Protein 1ISU (pdb70)

Sequence (124 aa):
GTNAAMRKAFNYQDTAKNGKKCSGCAQFVPGASPTAAGGCKVIPGDNQIAPGGYCDAFIVKKGTNAAMRKAFNYQDTAKNGKKCSGCAQFVPGASPTAAGGCKVIPGDNQIAPGGYCDAFIVKK

Solvent-accessible surface area: 7341 Å² total; per-residue (Å²): 60,66,37,71,74,62,50,171,64,64,94,38,66,109,83,44,94,135,63,83,87,14,36,23,13,53,51,28,35,40,8,70,46,117,121,36,50,6,11,22,120,28,2,76,75,5,53,96,2,31,18,33,0,17,14,84,29,47,95,79,132,252,62,67,31,71,78,66,41,168,66,50,99,33,65,95,90,43,90,131,62,64,81,14,51,31,12,42,32,27,24,93,19,103,56,121,126,29,52,7,5,16,65,39,3,58,50,6,87,91,3,25,26,32,0,27,13,85,28,33,105,106,110,254

Structure (mmCIF, N/CA/C/O backbone):
data_1ISU
#
_entry.id   1ISU
#
_cell.length_a   36.700
_cell.length_b   52.600
_cell.length_c   27.600
_cell.angle_alpha   90.00
_cell.angle_beta   90.80
_cell.angle_gamma   90.00
#
_symmetry.space_group_name_H-M   'P 1 21 1'
#
loop_
_entity.id
_entity.type
_entity.pdbx_description
1 polymer 'HIGH POTENTIAL IRON SULFUR PROTEIN'
2 non-polymer 'IRON/SULFUR CLUSTER'
3 water water
#
loop_
_atom_site.group_PDB
_atom_site.id
_atom_site.type_symbol
_atom_site.label_atom_id
_atom_site.label_alt_id
_atom_site.label_comp_id
_atom_site.label_asym_id
_atom_site.label_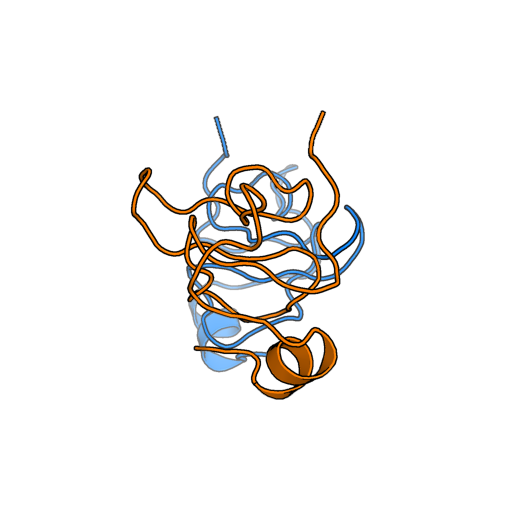entity_id
_atom_site.label_seq_id
_atom_site.pdbx_PDB_ins_code
_atom_site.Cart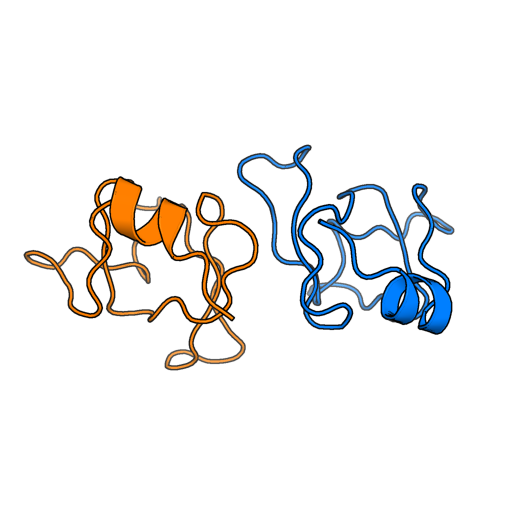n_x
_atom_site.Cartn_y
_atom_site.Cartn_z
_atom_site.occupancy
_atom_site.B_iso_or_equiv
_atom_site.auth_seq_id
_atom_site.auth_comp_id
_atom_site.auth_asym_id
_atom_site.auth_atom_id
_atom_site.pdbx_PDB_model_num
ATOM 1 N N . GLY A 1 1 ? 37.795 25.063 12.237 1.00 24.95 1 GLY A N 1
ATOM 2 C CA . GLY A 1 1 ? 38.545 24.618 11.091 1.00 19.72 1 GLY A CA 1
ATOM 3 C C . GLY A 1 1 ? 38.345 25.551 9.933 1.00 16.49 1 GLY A C 1
ATOM 4 O O . GLY A 1 1 ? 37.539 26.480 9.982 1.00 19.19 1 GLY A O 1
ATOM 5 N N . THR A 1 2 ? 39.101 25.281 8.893 1.00 15.92 2 THR A N 1
ATOM 6 C CA . THR A 1 2 ? 39.056 26.046 7.666 1.00 13.83 2 THR A CA 1
ATOM 7 C C . THR A 1 2 ? 38.523 25.176 6.514 1.00 19.77 2 THR A C 1
ATOM 8 O O . THR A 1 2 ? 38.545 23.943 6.577 1.00 16.96 2 THR A O 1
ATOM 12 N N . ASN A 1 3 ? 38.113 25.827 5.451 1.00 11.83 3 ASN A N 1
ATOM 13 C CA . ASN A 1 3 ? 37.655 25.131 4.281 1.00 11.42 3 ASN A CA 1
ATOM 14 C C . ASN A 1 3 ? 38.656 25.592 3.221 1.00 10.30 3 ASN A C 1
ATOM 15 O O . ASN A 1 3 ? 38.494 26.641 2.596 1.00 10.88 3 ASN A O 1
ATOM 20 N N . ALA A 1 4 ? 39.713 24.829 3.061 1.00 11.13 4 ALA A N 1
ATOM 21 C CA . ALA A 1 4 ? 40.744 25.178 2.121 1.00 11.01 4 ALA A CA 1
ATOM 22 C C . ALA A 1 4 ? 40.303 25.210 0.676 1.00 10.90 4 ALA A C 1
ATOM 23 O O . ALA A 1 4 ? 40.805 26.001 -0.122 1.00 13.06 4 ALA A O 1
ATOM 25 N N . ALA A 1 5 ? 39.370 24.340 0.325 1.00 12.07 5 ALA A N 1
ATOM 26 C CA . ALA A 1 5 ? 38.876 24.294 -1.041 1.00 11.77 5 ALA A CA 1
ATOM 27 C C . ALA A 1 5 ? 38.144 25.592 -1.400 1.00 7.29 5 ALA A C 1
ATOM 28 O O . ALA A 1 5 ? 38.392 26.182 -2.451 1.00 11.39 5 ALA A O 1
ATOM 30 N N . MET A 1 6 ? 37.224 26.040 -0.517 1.00 8.63 6 MET A N 1
ATOM 31 C CA . MET A 1 6 ? 36.473 27.281 -0.764 1.00 8.03 6 MET A CA 1
ATOM 32 C C . MET A 1 6 ? 37.381 28.531 -0.675 1.00 12.65 6 MET A C 1
ATOM 33 O O . MET A 1 6 ? 37.220 29.499 -1.429 1.00 9.33 6 MET A O 1
ATOM 38 N N . ARG A 1 7 ? 38.360 28.508 0.244 1.00 11.40 7 ARG A N 1
ATOM 39 C CA . ARG A 1 7 ? 39.272 29.645 0.350 1.00 9.83 7 ARG A CA 1
ATOM 40 C C . ARG A 1 7 ? 40.013 29.791 -0.977 1.00 7.82 7 ARG A C 1
ATOM 41 O O . ARG A 1 7 ? 40.186 30.886 -1.492 1.00 10.78 7 ARG A O 1
ATOM 49 N N . LYS A 1 8 ? 40.452 28.669 -1.526 1.00 7.88 8 LYS A N 1
ATOM 50 C CA . LYS A 1 8 ? 41.160 28.661 -2.782 1.00 7.02 8 LYS A CA 1
ATOM 51 C C . LYS A 1 8 ? 40.249 29.145 -3.906 1.00 12.98 8 LYS A C 1
ATOM 52 O O . LYS A 1 8 ? 40.681 29.917 -4.754 1.00 15.83 8 LYS A O 1
ATOM 58 N N . ALA A 1 9 ? 38.980 28.692 -3.924 1.00 10.39 9 ALA A N 1
ATOM 59 C CA . ALA A 1 9 ? 38.048 29.108 -4.973 1.00 11.94 9 ALA A CA 1
ATOM 60 C C . ALA A 1 9 ? 37.886 30.640 -5.088 1.00 13.52 9 ALA A C 1
ATOM 61 O O . ALA A 1 9 ? 37.875 31.208 -6.173 1.00 12.05 9 ALA A O 1
ATOM 63 N N . PHE A 1 10 ? 37.823 31.305 -3.943 1.00 8.54 10 PHE A N 1
ATOM 64 C CA . PHE A 1 10 ? 37.628 32.756 -3.887 1.00 8.72 10 PHE A CA 1
ATOM 65 C C . PHE A 1 10 ? 38.890 33.571 -3.569 1.00 7.69 10 PHE A C 1
ATOM 66 O O . PHE A 1 10 ? 38.815 34.764 -3.259 1.00 9.06 10 PHE A O 1
ATOM 74 N N . ASN A 1 11 ? 40.053 32.930 -3.666 1.00 7.34 11 ASN A N 1
ATOM 75 C CA . ASN A 1 11 ? 41.290 33.633 -3.393 1.00 8.54 11 ASN A CA 1
ATOM 76 C C . ASN A 1 11 ? 41.322 34.391 -2.051 1.00 8.00 11 ASN A C 1
ATOM 77 O O . ASN A 1 11 ? 41.728 35.548 -1.978 1.00 9.30 11 ASN A O 1
ATOM 82 N N . TYR A 1 12 ? 40.878 33.726 -1.000 1.00 7.79 12 TYR A N 1
ATOM 83 C CA . TYR A 1 12 ? 40.880 34.316 0.308 1.00 8.64 12 TYR A CA 1
ATOM 84 C C . TYR A 1 12 ? 42.351 34.685 0.707 1.00 9.53 12 TYR A C 1
ATOM 85 O O . TYR A 1 12 ? 43.321 33.970 0.412 1.00 10.42 12 TYR A O 1
ATOM 94 N N . GLN A 1 13 ? 42.493 35.813 1.376 1.00 6.95 13 GLN A N 1
ATOM 95 C CA . GLN A 1 13 ? 43.776 36.290 1.844 1.00 6.99 13 GLN A CA 1
ATOM 96 C C . GLN A 1 13 ? 43.554 36.829 3.248 1.00 10.58 13 GLN A C 1
ATOM 97 O O . GLN A 1 13 ? 42.433 37.224 3.599 1.00 7.34 13 GLN A O 1
ATOM 103 N N . ASP A 1 14 ? 44.611 36.832 4.048 1.00 10.76 14 ASP A N 1
ATOM 104 C CA . ASP A 1 14 ? 44.553 37.284 5.404 1.00 10.06 14 ASP A CA 1
ATOM 105 C C . ASP A 1 14 ? 44.743 38.754 5.592 1.00 9.90 14 ASP A C 1
ATOM 106 O O . ASP A 1 14 ? 44.886 39.207 6.724 1.00 17.36 14 ASP A O 1
ATOM 111 N N . THR A 1 15 ? 44.812 39.513 4.497 1.00 7.63 15 THR A N 1
ATOM 112 C CA . THR A 1 15 ? 44.960 40.969 4.551 1.00 10.64 15 THR A CA 1
ATOM 113 C C . THR A 1 15 ? 43.875 41.615 3.713 1.00 12.82 15 THR A C 1
ATOM 114 O O . THR A 1 15 ? 43.226 40.937 2.921 1.00 9.59 15 THR A O 1
ATOM 118 N N . ALA A 1 16 ? 43.680 42.923 3.876 1.00 10.24 16 ALA A N 1
ATOM 119 C CA . ALA A 1 16 ? 42.666 43.634 3.116 1.00 7.28 16 ALA A CA 1
ATOM 120 C C . ALA A 1 16 ? 43.141 43.979 1.719 1.00 10.86 16 ALA A C 1
ATOM 121 O O . ALA A 1 16 ? 44.335 43.978 1.441 1.00 13.72 16 ALA A O 1
ATOM 123 N N . LYS A 1 17 ? 42.193 44.251 0.839 1.00 6.84 17 LYS A N 1
ATOM 124 C CA . LYS A 1 17 ? 42.496 44.611 -0.535 1.00 7.30 17 LYS A CA 1
ATOM 125 C C . LYS A 1 17 ? 41.917 46.024 -0.796 1.00 7.96 17 LYS A C 1
ATOM 126 O O . LYS A 1 17 ? 40.698 46.185 -0.864 1.00 7.90 17 LYS A O 1
ATOM 132 N N . ASN A 1 18 ? 42.781 47.059 -0.898 1.00 9.22 18 ASN A N 1
ATOM 133 C CA . ASN A 1 18 ? 42.320 48.443 -1.129 1.00 12.12 18 ASN A CA 1
ATOM 134 C C . ASN A 1 18 ? 41.303 48.900 -0.092 1.00 10.01 18 ASN A C 1
ATOM 135 O O . ASN A 1 18 ? 40.351 49.623 -0.400 1.00 8.97 18 ASN A O 1
ATOM 140 N N . GLY A 1 19 ? 41.516 48.467 1.142 1.00 6.78 19 GLY A N 1
ATOM 141 C CA . GLY A 1 19 ? 40.647 48.837 2.241 1.00 7.50 19 GLY A CA 1
ATOM 142 C C . GLY A 1 19 ? 39.430 47.973 2.440 1.00 7.77 19 GLY A C 1
ATOM 143 O O . GLY A 1 19 ? 38.681 48.161 3.395 1.00 11.63 19 GLY A O 1
ATOM 144 N N . LYS A 1 20 ? 39.230 47.034 1.547 1.00 6.85 20 LYS A N 1
ATOM 145 C CA . LYS A 1 20 ? 38.095 46.133 1.634 1.00 6.13 20 LYS A CA 1
ATOM 146 C C . LYS A 1 20 ? 38.458 44.949 2.515 1.00 6.21 20 LYS A C 1
ATOM 147 O O . LYS A 1 20 ? 39.462 44.283 2.274 1.00 7.27 20 LYS A O 1
ATOM 153 N N . LYS A 1 21 ? 37.656 44.674 3.531 1.00 7.02 21 LYS A N 1
ATOM 154 C CA . LYS A 1 21 ? 37.957 43.561 4.408 1.00 7.62 21 LYS A CA 1
ATOM 155 C C . LYS A 1 21 ? 36.702 42.890 4.895 1.00 5.56 21 LYS A C 1
ATOM 156 O O . LYS A 1 21 ? 35.629 43.479 4.855 1.00 7.33 21 LYS A O 1
ATOM 162 N N . CYS A 1 22 ? 36.843 41.653 5.341 1.00 4.41 22 CYS A N 1
ATOM 163 C CA . CYS A 1 22 ? 35.727 40.864 5.830 1.00 4.13 22 CYS A CA 1
ATOM 164 C C . CYS A 1 22 ? 34.801 41.555 6.804 1.00 7.43 22 CYS A C 1
ATOM 165 O O . CYS A 1 22 ? 33.584 41.428 6.686 1.00 7.66 22 CYS A O 1
ATOM 168 N N . SER A 1 23 ? 35.344 42.272 7.791 1.00 6.98 23 SER A N 1
ATOM 169 C CA . SER A 1 23 ? 34.471 42.945 8.762 1.00 8.42 23 SER A CA 1
ATOM 170 C C . SER A 1 23 ? 33.535 43.996 8.100 1.00 7.83 23 SER A C 1
ATOM 171 O O . SER A 1 23 ? 32.518 44.395 8.668 1.00 12.96 23 SER A O 1
ATOM 174 N N . GLY A 1 24 ? 33.866 44.438 6.891 1.00 5.06 24 GLY A N 1
ATOM 175 C CA . GLY A 1 24 ? 33.009 45.408 6.229 1.00 7.32 24 GLY A CA 1
ATOM 176 C C . GLY A 1 24 ? 32.212 44.765 5.079 1.00 12.70 24 GLY A C 1
ATOM 177 O O . GLY A 1 24 ? 31.622 45.459 4.262 1.00 12.45 24 GLY A O 1
ATOM 178 N N . CYS A 1 25 ? 32.199 43.429 5.016 1.00 6.95 25 CYS A N 1
ATOM 179 C CA . CYS A 1 25 ? 31.509 42.662 3.962 1.00 7.26 25 CYS A CA 1
ATOM 180 C C . CYS A 1 25 ? 30.168 42.123 4.392 1.00 8.74 25 CYS A C 1
ATOM 181 O O . CYS A 1 25 ? 30.021 41.648 5.507 1.00 9.29 25 CYS A O 1
ATOM 184 N N . ALA A 1 26 ? 29.187 42.175 3.521 1.00 7.91 26 ALA A N 1
ATOM 185 C CA . ALA A 1 26 ? 27.865 41.678 3.869 1.00 9.54 26 ALA A CA 1
ATOM 186 C C . ALA A 1 26 ? 27.757 40.157 4.096 1.00 8.07 26 ALA A C 1
ATOM 187 O O . ALA A 1 26 ? 26.789 39.688 4.697 1.00 10.23 26 ALA A O 1
ATOM 189 N N . GLN A 1 27 ? 28.731 39.381 3.608 1.00 5.25 27 GLN A N 1
ATOM 190 C CA . GLN A 1 27 ? 28.710 37.916 3.759 1.00 6.07 27 GLN A CA 1
ATOM 191 C C . GLN A 1 27 ? 29.334 37.431 5.068 1.00 6.65 27 GLN A C 1
ATOM 192 O O . GLN A 1 27 ? 29.225 36.255 5.425 1.00 7.62 27 GLN A O 1
ATOM 198 N N . PHE A 1 28 ? 30.002 38.334 5.769 1.00 7.30 28 PHE A N 1
ATOM 199 C CA . PHE A 1 28 ? 30.659 37.994 7.022 1.00 9.74 28 PHE A CA 1
ATOM 200 C C . PHE A 1 28 ? 29.701 37.735 8.169 1.00 11.48 28 PHE A C 1
ATOM 201 O O . PHE A 1 28 ? 28.677 38.399 8.302 1.00 8.45 28 PHE A O 1
ATOM 209 N N . VAL A 1 29 ? 30.061 36.768 9.018 1.00 7.46 29 VAL A N 1
ATOM 210 C CA . VAL A 1 29 ? 29.303 36.407 10.226 1.00 5.65 29 VAL A CA 1
ATOM 211 C C . VAL A 1 29 ? 30.326 36.678 11.350 1.00 8.35 29 VAL A C 1
ATOM 212 O O . VAL A 1 29 ? 31.249 35.894 11.543 1.00 9.31 29 VAL A O 1
ATOM 216 N N . PRO A 1 30 ? 30.212 37.790 12.063 1.00 11.28 30 PRO A N 1
ATOM 217 C CA . PRO A 1 30 ? 31.194 38.109 13.082 1.00 8.73 30 PRO A CA 1
ATOM 218 C C . PRO A 1 30 ? 31.350 37.115 14.187 1.00 10.78 30 PRO A C 1
ATOM 219 O O . PRO A 1 30 ? 30.404 36.416 14.566 1.00 9.11 30 PRO A O 1
ATOM 223 N N . GLY A 1 31 ? 32.581 37.103 14.716 1.00 10.90 31 GLY A N 1
ATOM 224 C CA . GLY A 1 31 ? 32.960 36.279 15.842 1.00 11.46 31 GLY A CA 1
ATOM 225 C C . GLY A 1 31 ? 32.521 37.078 17.141 1.00 11.93 31 GLY A C 1
ATOM 226 O O . GLY A 1 31 ? 31.850 38.110 17.053 1.00 10.87 31 GLY A O 1
ATOM 227 N N . ALA A 1 32 ? 32.908 36.601 18.328 1.00 10.79 32 ALA A N 1
ATOM 228 C CA . ALA A 1 32 ? 32.575 37.213 19.627 1.00 10.13 32 ALA A CA 1
ATOM 229 C C . ALA A 1 32 ? 32.954 38.693 19.793 1.00 10.01 32 ALA A C 1
ATOM 230 O O . ALA A 1 32 ? 32.215 39.465 20.401 1.00 11.80 32 ALA A O 1
ATOM 232 N N . SER A 1 33 ? 34.110 39.085 19.260 1.00 8.71 33 SER A N 1
ATOM 233 C CA . SER A 1 33 ? 34.583 40.470 19.320 1.00 8.17 33 SER A CA 1
ATOM 234 C C . SER A 1 33 ? 34.915 40.884 17.882 1.00 9.79 33 SER A C 1
ATOM 235 O O . SER A 1 33 ? 35.030 40.038 16.998 1.00 11.15 33 SER A O 1
ATOM 238 N N . PRO A 1 34 ? 35.055 42.160 17.649 1.00 12.26 34 PRO A N 1
ATOM 239 C CA . PRO A 1 34 ? 35.367 42.640 16.340 1.00 10.23 34 PRO A CA 1
ATOM 240 C C . PRO A 1 34 ? 36.671 42.202 15.812 1.00 14.10 34 PRO A C 1
ATOM 241 O O . PRO A 1 34 ? 36.913 42.295 14.617 1.00 15.92 34 PRO A O 1
ATOM 245 N N . THR A 1 35 ? 37.518 41.721 16.684 1.00 10.74 35 THR A N 1
ATOM 246 C CA . THR A 1 35 ? 38.810 41.276 16.238 1.00 14.32 35 THR A CA 1
ATOM 247 C C . THR A 1 35 ? 38.949 39.752 16.182 1.00 14.34 35 THR A C 1
ATOM 248 O O . THR A 1 35 ? 39.978 39.246 15.734 1.00 17.42 35 THR A O 1
ATOM 252 N N . ALA A 1 36 ? 37.930 39.012 16.633 1.00 8.30 36 ALA A N 1
ATOM 253 C CA . ALA A 1 36 ? 37.973 37.548 16.627 1.00 7.02 36 ALA A CA 1
ATOM 254 C C . ALA A 1 36 ? 37.615 36.971 15.271 1.00 11.84 36 ALA A C 1
ATOM 255 O O . ALA A 1 36 ? 36.924 37.605 14.479 1.00 10.77 36 ALA A O 1
ATOM 257 N N . ALA A 1 37 ? 38.064 35.750 15.010 1.00 11.65 37 ALA A N 1
ATOM 258 C CA . ALA A 1 37 ? 37.742 35.099 13.756 1.00 11.47 37 ALA A CA 1
ATOM 259 C C . ALA A 1 37 ? 36.213 34.838 13.692 1.00 12.18 37 ALA A C 1
ATOM 260 O O . ALA A 1 37 ? 35.571 34.552 14.708 1.00 10.71 37 ALA A O 1
ATOM 262 N N . GLY A 1 38 ? 35.639 34.917 12.486 1.00 10.97 38 GLY A N 1
ATOM 263 C CA . GLY A 1 38 ? 34.214 34.673 12.280 1.00 10.85 38 GLY A CA 1
ATOM 264 C C . GLY A 1 38 ? 33.985 33.623 11.175 1.00 8.19 38 GLY A C 1
ATOM 265 O O . GLY A 1 38 ? 34.844 32.787 10.888 1.00 9.14 38 GLY A O 1
ATOM 266 N N . GLY A 1 39 ? 32.804 33.700 10.571 1.00 8.10 39 GLY A N 1
ATOM 267 C CA . GLY A 1 39 ? 32.383 32.827 9.499 1.00 8.01 39 GLY A CA 1
ATOM 268 C C . GLY A 1 39 ? 32.035 33.659 8.267 1.00 9.48 39 GLY A C 1
ATOM 269 O O . GLY A 1 39 ? 32.143 34.893 8.279 1.00 8.06 39 GLY A O 1
ATOM 270 N N . CYS A 1 40 ? 31.646 32.964 7.206 1.00 6.90 40 CYS A N 1
ATOM 271 C CA . CYS A 1 40 ? 31.293 33.591 5.950 1.00 7.18 40 CYS A CA 1
ATOM 272 C C . CYS A 1 40 ? 30.270 32.741 5.171 1.00 7.16 40 CYS A C 1
ATOM 273 O O . CYS A 1 40 ? 30.411 31.511 5.082 1.00 8.54 40 CYS A O 1
ATOM 276 N N . LYS A 1 41 ? 29.236 33.391 4.606 1.00 9.07 41 LYS A N 1
ATOM 277 C CA . LYS A 1 41 ? 28.215 32.668 3.855 1.00 8.56 41 LYS A CA 1
ATOM 278 C C . LYS A 1 41 ? 28.732 32.005 2.603 1.00 6.60 41 LYS A C 1
ATOM 279 O O . LYS A 1 41 ? 28.190 31.000 2.162 1.00 14.14 41 LYS A O 1
ATOM 285 N N . VAL A 1 42 ? 29.775 32.561 2.027 1.00 6.27 42 VAL A N 1
ATOM 286 C CA . VAL A 1 42 ? 30.354 32.034 0.801 1.00 6.12 42 VAL A CA 1
ATOM 287 C C . VAL A 1 42 ? 31.429 30.952 0.990 1.00 7.75 42 VAL A C 1
ATOM 288 O O . VAL A 1 42 ? 31.845 30.308 0.030 1.00 9.58 42 VAL A O 1
ATOM 292 N N . ILE A 1 43 ? 31.880 30.761 2.231 1.00 9.56 43 ILE A N 1
ATOM 293 C CA . ILE A 1 43 ? 32.916 29.763 2.569 1.00 9.75 43 ILE A CA 1
ATOM 294 C C . ILE A 1 43 ? 32.382 28.923 3.702 1.00 10.14 43 ILE A C 1
ATOM 295 O O . ILE A 1 43 ? 32.783 29.073 4.854 1.00 11.03 43 ILE A O 1
ATOM 300 N N . PRO A 1 44 ? 31.448 28.049 3.371 1.00 11.49 44 PRO A N 1
ATOM 301 C CA . PRO A 1 44 ? 30.812 27.210 4.375 1.00 11.33 44 PRO A CA 1
ATOM 302 C C . PRO A 1 44 ? 31.785 26.267 5.115 1.00 10.68 44 PRO A C 1
ATOM 303 O O . PRO A 1 44 ? 32.761 25.802 4.534 1.00 13.26 44 PRO A O 1
ATOM 307 N N . GLY A 1 45 ? 31.526 25.980 6.400 1.00 14.22 45 GLY A N 1
ATOM 308 C CA . GLY A 1 45 ? 32.408 25.080 7.156 1.00 19.75 45 GLY A CA 1
ATOM 309 C C . GLY A 1 45 ? 33.794 25.655 7.530 1.00 24.23 45 GLY A C 1
ATOM 310 O O . GLY A 1 45 ? 34.756 24.913 7.702 1.00 22.95 45 GLY A O 1
ATOM 311 N N . ASP A 1 46 ? 33.885 26.964 7.606 1.00 17.85 46 ASP A N 1
ATOM 312 C CA . ASP A 1 46 ? 35.112 27.598 7.963 1.00 8.56 46 ASP A CA 1
ATOM 313 C C . ASP A 1 46 ? 34.775 28.553 9.069 1.00 10.01 46 ASP A C 1
ATOM 314 O O . ASP A 1 46 ? 33.924 29.410 8.879 1.00 15.50 46 ASP A O 1
ATOM 319 N N . ASN A 1 47 ? 35.409 28.414 10.235 1.00 11.40 47 ASN A N 1
ATOM 320 C CA . ASN A 1 47 ? 35.137 29.333 11.344 1.00 11.49 47 ASN A CA 1
ATOM 321 C C . ASN A 1 47 ? 36.423 30.112 11.693 1.00 11.98 47 ASN A C 1
ATOM 322 O O . ASN A 1 47 ? 36.598 30.551 12.823 1.00 15.03 47 ASN A O 1
ATOM 327 N N . GLN A 1 48 ? 37.339 30.278 10.723 1.00 9.22 48 GLN A N 1
ATOM 328 C CA . GLN A 1 48 ? 38.600 30.995 10.966 1.00 9.74 48 GLN A CA 1
ATOM 329 C C . GLN A 1 48 ? 38.766 32.157 10.033 1.00 8.41 48 GLN A C 1
ATOM 330 O O . GLN A 1 48 ? 39.881 32.535 9.684 1.00 10.12 48 GLN A O 1
ATOM 336 N N . ILE A 1 49 ? 37.645 32.716 9.609 1.00 8.26 49 ILE A N 1
ATOM 337 C CA . ILE A 1 49 ? 37.675 33.843 8.705 1.00 8.32 49 ILE A CA 1
ATOM 338 C C . ILE A 1 49 ? 38.142 35.078 9.485 1.00 6.92 49 ILE A C 1
ATOM 339 O O . ILE A 1 49 ? 37.505 35.470 10.461 1.00 10.08 49 ILE A O 1
ATOM 344 N N . ALA A 1 50 ? 39.251 35.691 9.069 1.00 7.71 50 ALA A N 1
ATOM 345 C CA . ALA A 1 50 ? 39.771 36.881 9.751 1.00 8.36 50 ALA A CA 1
ATOM 346 C C . ALA A 1 50 ? 38.985 38.161 9.413 1.00 9.80 50 ALA A C 1
ATOM 347 O O . ALA A 1 50 ? 38.702 38.430 8.254 1.00 8.85 50 ALA A O 1
ATOM 349 N N . PRO A 1 51 ? 38.633 38.958 10.414 1.00 9.98 51 PRO A N 1
ATOM 350 C CA . PRO A 1 51 ? 37.901 40.196 10.162 1.00 8.09 51 PRO A CA 1
ATOM 351 C C . PRO A 1 51 ? 38.678 41.164 9.231 1.00 8.56 51 PRO A C 1
ATOM 352 O O . PRO A 1 51 ? 38.089 41.986 8.528 1.00 9.37 51 PRO A O 1
ATOM 356 N N . GLY A 1 52 ? 40.019 41.037 9.226 1.00 7.68 52 GLY A N 1
ATOM 357 C CA . GLY A 1 52 ? 40.901 41.868 8.398 1.00 5.75 52 GLY A CA 1
ATOM 358 C C . GLY A 1 52 ? 41.289 41.214 7.054 1.00 5.54 52 GLY A C 1
ATOM 359 O O . GLY A 1 52 ? 42.122 41.742 6.313 1.00 8.79 52 GLY A O 1
ATOM 360 N N . GLY A 1 53 ? 40.673 40.060 6.747 1.00 7.83 53 GLY A N 1
ATOM 361 C CA . GLY A 1 53 ? 40.931 39.328 5.507 1.00 5.99 53 GLY A CA 1
ATOM 362 C C . GLY A 1 53 ? 40.084 39.869 4.357 1.00 6.79 53 GLY A C 1
ATOM 363 O O . GLY A 1 53 ? 39.421 40.897 4.482 1.00 7.02 53 GLY A O 1
ATOM 364 N N . TYR A 1 54 ? 40.119 39.159 3.242 1.00 6.23 54 TYR A N 1
ATOM 365 C CA . TYR A 1 54 ? 39.391 39.534 2.052 1.00 7.25 54 TYR A CA 1
ATOM 366 C C . TYR A 1 54 ? 39.310 38.338 1.089 1.00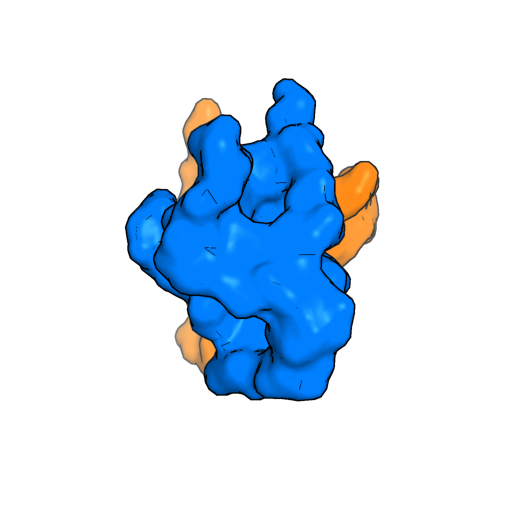 8.90 54 TYR A C 1
ATOM 367 O O . TYR A 1 54 ? 40.152 37.440 1.113 1.00 6.11 54 TYR A O 1
ATOM 376 N N . CYS A 1 55 ? 38.306 38.351 0.235 1.00 6.84 55 CYS A N 1
ATOM 377 C CA . CYS A 1 55 ? 38.114 37.346 -0.784 1.00 5.52 55 CYS A CA 1
ATOM 378 C C . CYS A 1 55 ? 37.450 38.014 -1.987 1.00 7.95 55 CYS A C 1
ATOM 379 O O . CYS A 1 55 ? 36.895 39.109 -1.860 1.00 6.42 55 CYS A O 1
ATOM 382 N N . ASP A 1 56 ? 37.516 37.382 -3.149 1.00 8.87 56 ASP A N 1
ATOM 383 C CA . ASP A 1 56 ? 36.919 37.959 -4.339 1.00 8.73 56 ASP A CA 1
ATOM 384 C C . ASP A 1 56 ? 35.408 38.199 -4.224 1.00 9.20 56 ASP A C 1
ATOM 385 O O . ASP A 1 56 ? 34.858 39.013 -4.959 1.00 9.44 56 ASP A O 1
ATOM 390 N N . ALA A 1 57 ? 34.727 37.488 -3.326 1.00 5.71 57 ALA A N 1
ATOM 391 C CA . ALA A 1 57 ? 33.282 37.644 -3.170 1.00 4.81 57 ALA A CA 1
ATOM 392 C C . ALA A 1 57 ? 32.864 38.838 -2.308 1.00 8.27 57 ALA A C 1
ATOM 393 O O . ALA A 1 57 ? 31.683 39.019 -2.004 1.00 8.28 57 ALA A O 1
ATOM 395 N N . PHE A 1 58 ? 33.830 39.648 -1.916 1.00 4.22 58 PHE A N 1
ATOM 396 C CA . PHE A 1 58 ? 33.542 40.803 -1.098 1.00 4.47 58 PHE A CA 1
ATOM 397 C C . PHE A 1 58 ? 32.393 41.688 -1.635 1.00 8.66 58 PHE A C 1
ATOM 398 O O . PHE A 1 58 ? 32.319 41.978 -2.830 1.00 7.74 58 PHE A O 1
ATOM 406 N N . ILE A 1 59 ? 31.512 42.122 -0.735 1.00 7.74 59 ILE A N 1
ATOM 407 C CA . ILE A 1 59 ? 30.380 42.991 -1.075 1.00 10.08 59 ILE A CA 1
ATOM 408 C C . ILE A 1 59 ? 30.168 43.880 0.109 1.00 6.79 59 ILE A C 1
ATOM 409 O O . ILE A 1 59 ? 29.951 43.402 1.228 1.00 9.78 59 ILE A O 1
ATOM 414 N N . VAL A 1 60 ? 30.184 45.166 -0.112 1.00 8.49 60 VAL A N 1
ATOM 415 C CA . VAL A 1 60 ? 30.055 46.054 0.995 1.00 10.81 60 VAL A CA 1
ATOM 416 C C . VAL A 1 60 ? 28.772 45.929 1.777 1.00 14.31 60 VAL A C 1
ATOM 417 O O . VAL A 1 60 ? 27.714 45.719 1.174 1.00 13.69 60 VAL A O 1
ATOM 421 N N . LYS A 1 61 ? 28.825 45.900 3.134 1.00 12.73 61 LYS A N 1
ATOM 422 C CA . LYS A 1 61 ? 27.562 45.835 3.931 1.00 16.16 61 LYS A CA 1
ATOM 423 C C . LYS A 1 61 ? 26.933 47.322 3.971 1.00 20.87 61 LYS A C 1
ATOM 424 O O . LYS A 1 61 ? 27.658 48.283 4.208 1.00 27.63 61 LYS A O 1
ATOM 430 N N . LYS A 1 62 ? 25.616 47.541 3.673 1.00 46.13 62 LYS A N 1
ATOM 431 C CA . LYS A 1 62 ? 25.014 48.917 3.672 1.00 36.74 62 LYS A CA 1
ATOM 432 C C . LYS A 1 62 ? 24.127 49.185 4.902 1.00 88.33 62 LYS A C 1
ATOM 433 O O . LYS A 1 62 ? 24.247 50.279 5.510 1.00 46.26 62 LYS A O 1
ATOM 440 N N . GLY B 1 1 ? 24.835 24.164 8.877 1.00 24.92 1 GLY B N 1
ATOM 441 C CA . GLY B 1 1 ? 25.546 23.400 9.879 1.00 25.06 1 GLY B CA 1
ATOM 442 C C . GLY B 1 1 ? 25.330 23.952 11.280 1.00 22.23 1 GLY B C 1
ATOM 443 O O . GLY B 1 1 ? 25.024 25.127 11.464 1.00 15.84 1 GLY B O 1
ATOM 444 N N . THR B 1 2 ? 25.479 23.101 12.268 1.00 15.58 2 THR B N 1
ATOM 445 C CA . THR B 1 2 ? 25.303 23.536 13.633 1.00 12.65 2 THR B CA 1
ATOM 446 C C . THR B 1 2 ? 26.602 23.323 14.384 1.00 22.78 2 THR B C 1
ATOM 447 O O . THR B 1 2 ? 27.490 22.614 13.913 1.00 21.18 2 THR B O 1
ATOM 451 N N . ASN B 1 3 ? 26.724 23.938 15.552 1.00 12.37 3 ASN B N 1
ATOM 452 C CA . ASN B 1 3 ? 27.904 23.782 16.400 1.00 11.49 3 ASN B CA 1
ATOM 453 C C . ASN B 1 3 ? 27.301 23.053 17.585 1.00 10.71 3 ASN B C 1
ATOM 454 O O . ASN B 1 3 ? 26.905 23.688 18.542 1.00 13.40 3 ASN B O 1
ATOM 459 N N . ALA B 1 4 ? 27.172 21.727 17.510 1.00 10.77 4 ALA B N 1
ATOM 460 C CA . ALA B 1 4 ? 26.553 20.965 18.598 1.00 14.77 4 ALA B CA 1
ATOM 461 C C . ALA B 1 4 ? 27.125 21.189 19.993 1.00 7.52 4 ALA B C 1
ATOM 462 O O . ALA B 1 4 ? 26.406 21.289 20.985 1.00 10.77 4 ALA B O 1
ATOM 464 N N . ALA B 1 5 ? 28.437 21.139 20.063 1.00 11.40 5 ALA B N 1
ATOM 465 C CA . ALA B 1 5 ? 29.100 21.312 21.330 1.00 12.02 5 ALA B CA 1
ATOM 466 C C . ALA B 1 5 ? 28.724 22.586 22.049 1.00 8.49 5 ALA B C 1
ATOM 467 O O . ALA B 1 5 ? 28.365 22.585 23.231 1.00 11.88 5 ALA B O 1
ATOM 469 N N . MET B 1 6 ? 28.817 23.692 21.318 1.00 8.99 6 MET B N 1
ATOM 470 C CA . MET B 1 6 ? 28.492 24.987 21.879 1.00 9.77 6 MET B CA 1
ATOM 471 C C . MET B 1 6 ? 27.024 25.112 22.214 1.00 9.70 6 MET B C 1
ATOM 472 O O . MET B 1 6 ? 26.651 25.641 23.255 1.00 10.87 6 MET B O 1
ATOM 477 N N . ARG B 1 7 ? 26.176 24.611 21.338 1.00 8.19 7 ARG B N 1
ATOM 478 C CA . ARG B 1 7 ? 24.757 24.678 21.612 1.00 11.08 7 ARG B CA 1
ATOM 479 C C . ARG B 1 7 ? 24.487 23.905 22.886 1.00 10.23 7 ARG B C 1
ATOM 480 O O . ARG B 1 7 ? 23.703 24.328 23.728 1.00 13.12 7 ARG B O 1
ATOM 488 N N . LYS B 1 8 ? 25.135 22.758 23.039 1.00 8.96 8 LYS B N 1
ATOM 489 C CA . LYS B 1 8 ? 24.905 21.993 24.249 1.00 8.97 8 LYS B CA 1
ATOM 490 C C . LYS B 1 8 ? 25.480 22.692 25.506 1.00 8.30 8 LYS B C 1
ATOM 491 O O . LYS B 1 8 ? 24.892 22.674 26.595 1.00 10.93 8 LYS B O 1
ATOM 497 N N . ALA B 1 9 ? 26.642 23.313 25.337 1.00 9.69 9 ALA B N 1
ATOM 498 C CA . ALA B 1 9 ? 27.276 24.004 26.428 1.00 11.59 9 ALA B CA 1
ATOM 499 C C . ALA B 1 9 ? 26.380 25.090 26.970 1.00 10.67 9 ALA B C 1
ATOM 500 O O . ALA B 1 9 ? 26.335 25.307 28.174 1.00 12.93 9 ALA B O 1
ATOM 502 N N . PHE B 1 10 ? 25.659 25.788 26.071 1.00 9.24 10 PHE B N 1
ATOM 503 C CA . PHE B 1 10 ? 24.753 26.887 26.461 1.00 8.12 10 PHE B CA 1
ATOM 504 C C . PHE B 1 10 ? 23.280 26.483 26.585 1.00 10.27 10 PHE B C 1
ATOM 505 O O . PHE B 1 10 ? 22.398 27.341 26.672 1.00 11.74 10 PHE B O 1
ATOM 513 N N . ASN B 1 11 ? 23.031 25.171 26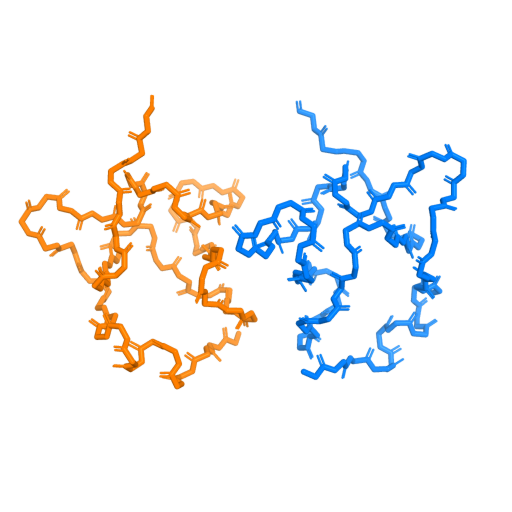.536 1.00 11.05 11 ASN B N 1
ATOM 514 C CA . ASN B 1 11 ? 21.687 24.641 26.616 1.00 15.03 11 ASN B CA 1
ATOM 515 C C . ASN B 1 11 ? 20.738 25.339 25.635 1.00 16.81 11 ASN B C 1
ATOM 516 O O . ASN B 1 11 ? 19.612 25.675 25.985 1.00 17.73 11 ASN B O 1
ATOM 521 N N . TYR B 1 12 ? 21.196 25.559 24.397 1.00 11.94 12 TYR B N 1
ATOM 522 C CA . TYR B 1 12 ? 20.368 26.206 23.380 1.00 11.45 12 TYR B CA 1
ATOM 523 C C . TYR B 1 12 ? 19.008 25.449 23.154 1.00 12.94 12 TYR B C 1
ATOM 524 O O . TYR B 1 12 ? 18.948 24.212 23.283 1.00 14.55 12 TYR B O 1
ATOM 533 N N . GLN B 1 13 ? 17.927 26.200 22.929 1.00 12.50 13 GLN B N 1
ATOM 534 C CA . GLN B 1 13 ? 16.602 25.640 22.645 1.00 17.57 13 GLN B CA 1
ATOM 535 C C . GLN B 1 13 ? 16.013 26.481 21.503 1.00 16.10 13 GLN B C 1
ATOM 536 O O . GLN B 1 13 ? 16.340 27.660 21.360 1.00 14.35 13 GLN B O 1
ATOM 542 N N . ASP B 1 14 ? 15.170 25.870 20.693 1.00 21.82 14 ASP B N 1
ATOM 543 C CA . ASP B 1 14 ? 14.540 26.512 19.556 1.00 21.77 14 ASP B CA 1
ATOM 544 C C . ASP B 1 14 ? 13.368 27.392 19.919 1.00 24.45 14 ASP B C 1
ATOM 545 O O . ASP B 1 14 ? 12.799 28.077 19.078 1.00 27.85 14 ASP B O 1
ATOM 550 N N . THR B 1 15 ? 12.995 27.367 21.157 1.00 17.44 15 THR B N 1
ATOM 551 C CA . THR B 1 15 ? 11.888 28.160 21.588 1.00 21.24 15 THR B CA 1
ATOM 552 C C . THR B 1 15 ? 12.388 29.234 22.575 1.00 52.56 15 THR B C 1
ATOM 553 O O . THR B 1 15 ? 13.431 29.070 23.207 1.00 22.54 15 THR B O 1
ATOM 557 N N . ALA B 1 16 ? 11.631 30.323 22.713 1.00 26.39 16 ALA B N 1
ATOM 558 C CA . ALA B 1 16 ? 11.970 31.409 23.636 1.00 18.61 16 ALA B CA 1
ATOM 559 C C . ALA B 1 16 ? 11.817 30.945 25.121 1.00 18.55 16 ALA B C 1
ATOM 560 O O . ALA B 1 16 ? 11.089 29.996 25.422 1.00 20.68 16 ALA B O 1
ATOM 562 N N . LYS B 1 17 ? 12.516 31.626 26.043 1.00 17.28 17 LYS B N 1
ATOM 563 C CA . LYS B 1 17 ? 12.464 31.347 27.487 1.00 21.11 17 LYS B CA 1
ATOM 564 C C . LYS B 1 17 ? 11.873 32.615 28.122 1.00 15.31 17 LYS B C 1
ATOM 565 O O . LYS B 1 17 ? 12.521 33.667 28.231 1.00 16.35 17 LYS B O 1
ATOM 571 N N . ASN B 1 18 ? 10.609 32.513 28.497 1.00 27.49 18 ASN B N 1
ATOM 572 C CA . ASN B 1 18 ? 9.871 33.626 29.088 1.00 30.43 18 ASN B CA 1
ATOM 573 C C . ASN B 1 18 ? 10.065 35.001 28.398 1.00 13.38 18 ASN B C 1
ATOM 574 O O . ASN B 1 18 ? 10.395 35.989 29.059 1.00 22.90 18 ASN B O 1
ATOM 579 N N . GLY B 1 19 ? 9.849 35.062 27.073 1.00 14.93 19 GLY B N 1
ATOM 580 C CA . GLY B 1 19 ? 9.994 36.298 26.323 1.00 10.70 19 GLY B CA 1
ATOM 581 C C . GLY B 1 19 ? 11.404 36.513 25.778 1.00 23.99 19 GLY B C 1
ATOM 582 O O . GLY B 1 19 ? 11.602 37.370 24.920 1.00 22.56 19 GLY B O 1
ATOM 583 N N . LYS B 1 20 ? 12.395 35.731 26.283 1.00 17.90 20 LYS B N 1
ATOM 584 C CA . LYS B 1 20 ? 13.792 35.834 25.858 1.00 22.00 20 LYS B CA 1
ATOM 585 C C . LYS B 1 20 ? 14.088 35.007 24.630 1.00 6.19 20 LYS B C 1
ATOM 586 O O . LYS B 1 20 ? 13.885 33.791 24.607 1.00 12.52 20 LYS B O 1
ATOM 592 N N . LYS B 1 21 ? 14.554 35.681 23.611 1.00 12.24 21 LYS B N 1
ATOM 593 C CA . LYS B 1 21 ? 14.873 34.996 22.401 1.00 16.21 21 LYS B CA 1
ATOM 594 C C . LYS B 1 21 ? 15.983 35.678 21.630 1.00 10.98 21 LYS B C 1
ATOM 595 O O . LYS B 1 21 ? 16.246 36.860 21.815 1.00 14.18 21 LYS B O 1
ATOM 601 N N . CYS B 1 22 ? 16.640 34.905 20.766 1.00 11.36 22 CYS B N 1
ATOM 602 C CA . CYS B 1 22 ? 17.764 35.353 19.941 1.00 10.52 22 CYS B CA 1
ATOM 603 C C . CYS B 1 22 ? 17.590 36.674 19.240 1.00 11.63 22 CYS B C 1
ATOM 604 O O . CYS B 1 22 ? 18.516 37.495 19.194 1.00 13.03 22 CYS B O 1
ATOM 607 N N . SER B 1 23 ? 16.398 36.868 18.673 1.00 13.77 23 SER B N 1
ATOM 608 C CA . SER B 1 23 ? 16.137 38.096 17.972 1.00 13.63 23 SER B CA 1
ATOM 609 C C . SER B 1 23 ? 16.240 39.293 18.873 1.00 17.18 23 SER B C 1
ATOM 610 O O . SER B 1 23 ? 16.385 40.395 18.367 1.00 19.94 23 SER B O 1
ATOM 613 N N . GLY B 1 24 ? 16.184 39.127 20.210 1.00 14.85 24 GLY B N 1
ATOM 614 C CA . GLY B 1 24 ? 16.278 40.312 21.083 1.00 16.24 24 GLY B CA 1
ATOM 615 C C . GLY B 1 24 ? 17.579 40.304 21.886 1.00 20.50 24 GLY B C 1
ATOM 616 O O . GLY B 1 24 ? 17.776 41.078 22.826 1.00 20.98 24 GLY B O 1
ATOM 617 N N . CYS B 1 25 ? 18.463 39.391 21.479 1.00 14.33 25 CYS B N 1
ATOM 618 C CA . CYS B 1 25 ? 19.771 39.154 22.083 1.00 11.59 25 CYS B CA 1
ATOM 619 C C . CYS B 1 25 ? 20.896 39.893 21.393 1.00 12.01 25 CYS B C 1
ATOM 620 O O . CYS B 1 25 ? 20.919 39.992 20.170 1.00 11.89 25 CYS B O 1
ATOM 623 N N . ALA B 1 26 ? 21.842 40.411 22.187 1.00 12.98 26 ALA B N 1
ATOM 624 C CA . ALA B 1 26 ? 22.995 41.161 21.666 1.00 7.90 26 ALA B CA 1
ATOM 625 C C . ALA B 1 26 ? 23.964 40.339 20.793 1.00 6.02 26 ALA B C 1
ATOM 626 O O . ALA B 1 26 ? 24.720 40.889 19.989 1.00 11.64 26 ALA B O 1
ATOM 628 N N . GLN B 1 27 ? 23.946 39.015 20.955 1.00 9.23 27 GLN B N 1
ATOM 629 C CA . GLN B 1 27 ? 24.843 38.155 20.181 1.00 12.62 27 GLN B CA 1
ATOM 630 C C . GLN B 1 27 ? 24.302 37.684 18.828 1.00 13.79 27 GLN B C 1
ATOM 631 O O . GLN B 1 27 ? 25.049 37.143 18.018 1.00 9.75 27 GLN B O 1
ATOM 637 N N . PHE B 1 28 ? 23.023 37.871 18.581 1.00 11.12 28 PHE B N 1
ATOM 638 C CA . PHE B 1 28 ? 22.436 37.431 17.335 1.00 13.65 28 PHE B CA 1
ATOM 639 C C . PHE B 1 28 ? 22.952 38.155 16.087 1.00 8.23 28 PHE B C 1
ATOM 640 O O . PHE B 1 28 ? 23.118 39.361 16.090 1.00 14.06 28 PHE B O 1
ATOM 648 N N . VAL B 1 29 ? 23.121 37.387 15.016 1.00 10.82 29 VAL B N 1
ATOM 649 C CA . VAL B 1 29 ? 23.547 37.878 13.708 1.00 10.48 29 VAL B CA 1
ATOM 650 C C . VAL B 1 29 ? 22.400 37.458 12.841 1.00 15.12 29 VAL B C 1
ATOM 651 O O . VAL B 1 29 ? 22.338 36.324 12.381 1.00 12.73 29 VAL B O 1
ATOM 655 N N . PRO B 1 30 ? 21.468 38.350 12.648 1.00 18.76 30 PRO B N 1
ATOM 656 C CA . PRO B 1 30 ? 20.253 38.030 11.867 1.00 17.35 30 PRO B CA 1
ATOM 657 C C . PRO B 1 30 ? 20.481 37.539 10.441 1.00 13.66 30 PRO B C 1
ATOM 658 O O . PRO B 1 30 ? 21.479 37.891 9.828 1.00 15.01 30 PRO B O 1
ATOM 662 N N . GLY B 1 31 ? 19.533 36.740 9.892 1.00 19.85 31 GLY B N 1
ATOM 663 C CA . GLY B 1 31 ? 19.627 36.241 8.506 1.00 19.49 31 GLY B CA 1
ATOM 664 C C . GLY B 1 31 ? 19.063 37.310 7.510 1.00 17.93 31 GLY B C 1
ATOM 665 O O . GLY B 1 31 ? 18.830 38.456 7.880 1.00 19.96 31 GLY B O 1
ATOM 666 N N . ALA B 1 32 ? 18.847 36.916 6.266 1.00 22.70 32 ALA B N 1
ATOM 667 C CA . ALA B 1 32 ? 18.334 37.781 5.216 1.00 30.41 32 ALA B CA 1
ATOM 668 C C . ALA B 1 32 ? 16.932 38.353 5.432 1.00 18.43 32 ALA B C 1
ATOM 669 O O . ALA B 1 32 ? 16.558 39.325 4.782 1.00 28.29 32 ALA B O 1
ATOM 671 N N . SER B 1 33 ? 16.158 37.758 6.327 1.00 17.32 33 SER B N 1
ATOM 672 C CA . SER B 1 33 ? 14.805 38.210 6.601 1.00 16.91 33 SER B CA 1
ATOM 673 C C . SER B 1 33 ? 14.437 37.804 7.976 1.00 18.90 33 SER B C 1
ATOM 674 O O . SER B 1 33 ? 15.113 36.992 8.595 1.00 20.08 33 SER B O 1
ATOM 677 N N . PRO B 1 34 ? 13.374 38.360 8.456 1.00 15.89 34 PRO B N 1
ATOM 678 C CA . PRO B 1 34 ? 12.968 38.111 9.793 1.00 20.13 34 PRO B CA 1
ATOM 679 C C . PRO B 1 34 ? 12.802 36.772 10.286 1.00 27.64 34 PRO B C 1
ATOM 680 O O . PRO B 1 34 ? 13.063 36.522 11.464 1.00 18.26 34 PRO B O 1
ATOM 684 N N . THR B 1 35 ? 12.320 35.915 9.457 1.00 14.49 35 THR B N 1
ATOM 685 C CA . THR B 1 35 ? 12.107 34.600 9.926 1.00 15.85 35 THR B CA 1
ATOM 686 C C . THR B 1 35 ? 13.252 33.677 9.559 1.00 14.09 35 THR B C 1
ATOM 687 O O . THR B 1 35 ? 13.258 32.489 9.895 1.00 24.89 35 THR B O 1
ATOM 691 N N . ALA B 1 36 ? 14.212 34.221 8.861 1.00 13.95 36 ALA B N 1
ATOM 692 C CA . ALA B 1 36 ? 15.329 33.434 8.459 1.00 14.65 36 ALA B CA 1
ATOM 693 C C . ALA B 1 36 ? 16.227 33.046 9.668 1.00 19.77 36 ALA B C 1
ATOM 694 O O . ALA B 1 36 ? 16.360 33.818 10.626 1.00 19.19 36 ALA B O 1
ATOM 696 N N . ALA B 1 37 ? 16.849 31.834 9.596 1.00 23.04 37 ALA B N 1
ATOM 697 C CA . ALA B 1 37 ? 17.780 31.334 10.612 1.00 16.16 37 ALA B CA 1
ATOM 698 C C . ALA B 1 37 ? 19.024 32.243 10.436 1.00 22.96 37 ALA B C 1
ATOM 699 O O . ALA B 1 37 ? 19.333 32.659 9.308 1.00 16.06 37 ALA B O 1
ATOM 701 N N . GLY B 1 38 ? 19.718 32.552 11.532 1.00 16.39 38 GLY B N 1
ATOM 702 C CA . GLY B 1 38 ? 20.896 33.400 11.484 1.00 13.92 38 GLY B CA 1
ATOM 703 C C . GLY B 1 38 ? 22.074 32.738 12.175 1.00 12.43 38 GLY B C 1
ATOM 704 O O . GLY B 1 38 ? 22.141 31.513 12.288 1.00 12.88 38 GLY B O 1
ATOM 705 N N . GLY B 1 39 ? 23.002 33.570 12.634 1.00 11.17 39 GLY B N 1
ATOM 706 C CA . GLY B 1 39 ? 24.190 33.118 13.324 1.00 10.13 39 GLY B CA 1
ATOM 707 C C . GLY B 1 39 ? 24.203 33.661 14.742 1.00 11.96 39 GLY B C 1
ATOM 708 O O . GLY B 1 39 ? 23.247 34.296 15.177 1.00 1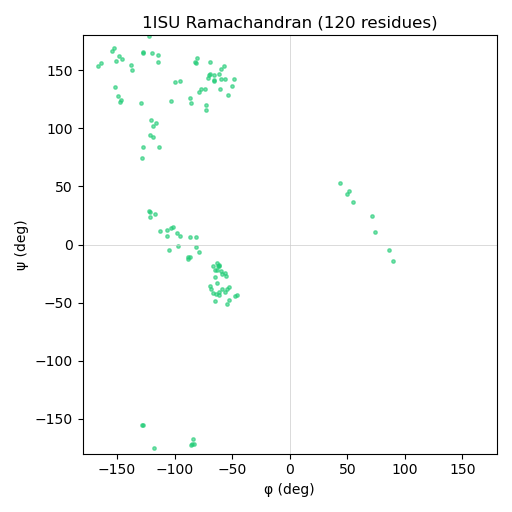0.34 39 GLY B O 1
ATOM 709 N N . CYS B 1 40 ? 25.295 33.408 15.465 1.00 11.05 40 CYS B N 1
ATOM 710 C CA . CYS B 1 40 ? 25.464 33.858 16.853 1.00 9.22 40 CYS B CA 1
ATOM 711 C C . CYS B 1 40 ? 26.933 34.111 17.118 1.00 8.77 40 CYS B C 1
ATOM 712 O O . CYS B 1 40 ? 27.767 33.251 16.856 1.00 10.42 40 CYS B O 1
ATOM 715 N N . LYS B 1 41 ? 27.254 35.299 17.634 1.00 10.31 41 LYS B N 1
ATOM 716 C CA . LYS B 1 41 ? 28.638 35.690 17.936 1.00 8.62 41 LYS B CA 1
ATOM 717 C C . LYS B 1 41 ? 29.389 34.718 18.870 1.00 9.75 41 LYS B C 1
ATOM 718 O O . LYS B 1 41 ? 30.620 34.639 18.823 1.00 14.91 41 LYS B O 1
ATOM 724 N N . VAL B 1 42 ? 28.660 33.984 19.735 1.00 7.87 42 VAL B N 1
ATOM 725 C CA . VAL B 1 42 ? 29.311 33.046 20.658 1.00 10.69 42 VAL B CA 1
ATOM 726 C C . VAL B 1 42 ? 29.139 31.572 20.304 1.00 15.48 42 VAL B C 1
ATOM 727 O O . VAL B 1 42 ? 29.515 30.712 21.092 1.00 11.59 42 VAL B O 1
ATOM 731 N N . ILE B 1 43 ? 28.558 31.257 19.119 1.00 11.44 43 ILE B N 1
ATOM 732 C CA . ILE B 1 43 ? 28.356 29.837 18.649 1.00 9.30 43 ILE B CA 1
ATOM 733 C C . ILE B 1 43 ? 28.977 29.821 17.257 1.00 14.16 43 ILE B C 1
ATOM 734 O O . ILE B 1 43 ? 28.303 29.953 16.260 1.00 14.15 43 ILE B O 1
ATOM 739 N N . PRO B 1 44 ? 30.279 29.628 17.185 1.00 12.25 44 PRO B N 1
ATOM 740 C CA . PRO B 1 44 ? 30.933 29.704 15.899 1.00 16.00 44 PRO B CA 1
ATOM 741 C C . PRO B 1 44 ? 30.567 28.642 14.911 1.00 12.29 44 PRO B C 1
ATOM 742 O O . PRO B 1 44 ? 30.348 27.493 15.273 1.00 14.76 44 PRO B O 1
ATOM 746 N N . GLY B 1 45 ? 30.447 29.032 13.651 1.00 12.06 45 GLY B N 1
ATOM 747 C CA . GLY B 1 45 ? 30.122 28.098 12.587 1.00 12.40 45 GLY B CA 1
ATOM 748 C C . GLY B 1 45 ? 28.678 27.603 12.539 1.00 19.17 45 GLY B C 1
ATOM 749 O O . GLY B 1 45 ? 28.355 26.676 11.803 1.00 26.09 45 GLY B O 1
ATOM 750 N N . ASP B 1 46 ? 27.805 28.202 13.296 1.00 11.92 46 ASP B N 1
ATOM 751 C CA . ASP B 1 46 ? 26.430 27.761 13.280 1.00 11.56 46 ASP B CA 1
ATOM 752 C C . ASP B 1 46 ? 25.566 28.715 12.478 1.00 18.22 46 ASP B C 1
ATOM 753 O O . ASP B 1 46 ? 25.531 29.910 12.770 1.00 15.21 46 ASP B O 1
ATOM 758 N N . ASN B 1 47 ? 24.871 28.224 11.471 1.00 13.21 47 ASN B N 1
ATOM 759 C CA . ASN B 1 47 ? 24.065 29.132 10.714 1.00 11.48 47 ASN B CA 1
ATOM 760 C C . ASN B 1 47 ? 22.655 28.711 10.739 1.00 15.79 47 ASN B C 1
ATOM 761 O O . ASN B 1 47 ? 21.903 28.984 9.817 1.00 15.85 47 ASN B O 1
ATOM 766 N N . GLN B 1 48 ? 22.301 28.029 11.817 1.00 12.02 48 GLN B N 1
ATOM 767 C CA . GLN B 1 48 ? 20.957 27.532 11.998 1.00 10.38 48 GLN B CA 1
ATOM 768 C C . GLN B 1 48 ? 20.281 28.052 13.250 1.00 10.30 48 GLN B C 1
ATOM 769 O O . GLN B 1 48 ? 19.366 27.420 13.768 1.00 12.09 48 GLN B O 1
ATOM 775 N N . ILE B 1 49 ? 20.739 29.212 13.739 1.00 10.56 49 ILE B N 1
ATOM 776 C CA . ILE B 1 49 ? 20.195 29.863 14.945 1.00 11.40 49 ILE B CA 1
ATOM 777 C C . ILE B 1 49 ? 18.815 30.468 14.635 1.00 8.87 49 ILE B C 1
ATOM 778 O O . ILE B 1 49 ? 18.695 31.375 13.815 1.00 13.92 49 ILE B O 1
ATOM 783 N N . ALA B 1 50 ? 17.785 29.948 15.288 1.00 13.36 50 ALA B N 1
ATOM 784 C CA . ALA B 1 50 ? 16.422 30.414 15.088 1.00 18.16 50 ALA B CA 1
ATOM 785 C C . ALA B 1 50 ? 16.193 31.767 15.726 1.00 17.37 50 ALA B C 1
ATOM 786 O O . ALA B 1 50 ? 16.567 31.957 16.869 1.00 12.19 50 ALA B O 1
ATOM 788 N N . PRO B 1 51 ? 15.563 32.719 15.022 1.00 13.08 51 PRO B N 1
ATOM 789 C CA . PRO B 1 51 ? 15.307 34.011 15.647 1.00 11.16 51 PRO B CA 1
ATOM 790 C C . PRO B 1 51 ? 14.500 33.921 16.961 1.00 10.49 51 PRO B C 1
ATOM 791 O O . PRO B 1 51 ? 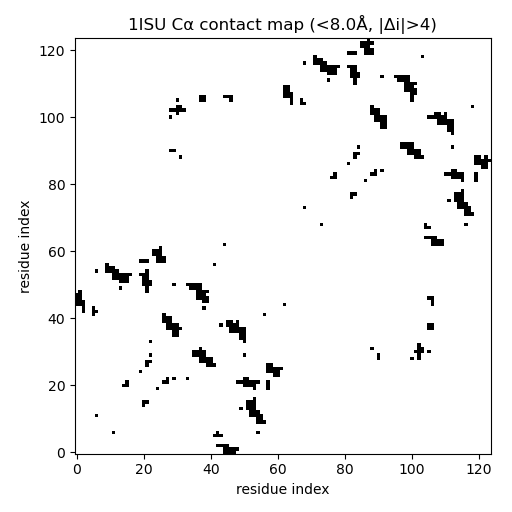14.589 34.799 17.818 1.00 16.21 51 PRO B O 1
ATOM 795 N N . GLY B 1 52 ? 13.729 32.834 17.109 1.00 16.56 52 GLY B N 1
ATOM 796 C CA . GLY B 1 52 ? 12.905 32.589 18.286 1.00 16.44 52 GLY B CA 1
ATOM 797 C C . GLY B 1 52 ? 13.510 31.582 19.257 1.00 14.58 52 GLY B C 1
ATOM 798 O O . GLY B 1 52 ? 12.818 31.074 20.141 1.00 18.19 52 GLY B O 1
ATOM 799 N N . GLY B 1 53 ? 14.809 31.297 19.091 1.00 15.14 53 GLY B N 1
ATOM 800 C CA . GLY B 1 53 ? 15.500 30.368 19.973 1.00 16.92 53 GLY B CA 1
ATOM 801 C C . GLY B 1 53 ? 16.001 31.124 21.220 1.00 14.17 53 GLY B C 1
ATOM 802 O O . GLY B 1 53 ? 15.686 32.303 21.423 1.00 11.62 53 GLY B O 1
ATOM 803 N N . TYR B 1 54 ? 16.785 30.426 22.040 1.00 13.29 54 TYR B N 1
ATOM 804 C CA . TYR B 1 54 ? 17.344 30.962 23.263 1.00 13.19 54 TYR B CA 1
ATOM 805 C C . TYR B 1 54 ? 18.461 30.039 23.828 1.00 13.92 54 TYR B C 1
ATOM 806 O O . TYR B 1 54 ? 18.455 28.820 23.597 1.00 11.75 54 TYR B O 1
ATOM 815 N N . CYS B 1 55 ? 19.401 30.624 24.582 1.00 11.88 55 CYS B N 1
ATOM 816 C CA . CYS B 1 55 ? 20.493 29.892 25.202 1.00 13.25 55 CYS B CA 1
ATOM 817 C C . CYS B 1 55 ? 20.924 30.633 26.439 1.00 9.18 55 CYS B C 1
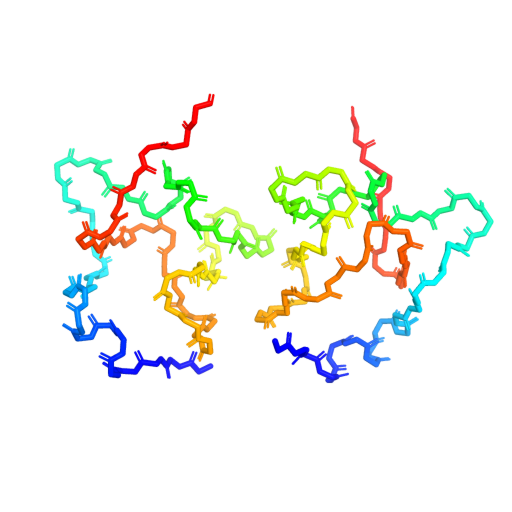ATOM 818 O O . CYS B 1 55 ? 20.513 31.768 26.662 1.00 12.28 55 CYS B O 1
ATOM 821 N N . ASP B 1 56 ? 21.737 30.002 27.238 1.00 11.24 56 ASP B N 1
ATOM 822 C CA . ASP B 1 56 ? 22.204 30.595 28.462 1.00 12.75 56 ASP B CA 1
ATOM 823 C C . ASP B 1 56 ? 23.037 31.848 28.309 1.00 11.55 56 ASP B C 1
ATOM 824 O O . ASP B 1 56 ? 23.169 32.622 29.254 1.00 13.67 56 ASP B O 1
ATOM 829 N N . ALA B 1 57 ? 23.620 32.033 27.153 1.00 7.41 57 ALA B N 1
ATOM 830 C CA . ALA B 1 57 ? 24.465 33.173 26.929 1.00 8.53 57 ALA B CA 1
ATOM 831 C C . ALA B 1 57 ? 23.756 34.459 26.584 1.00 11.30 57 ALA B C 1
ATOM 832 O O . ALA B 1 57 ? 24.389 35.506 26.404 1.00 10.61 57 ALA B O 1
ATOM 834 N N . PHE B 1 58 ? 22.441 34.387 26.480 1.00 13.24 58 PHE B N 1
ATOM 835 C CA . PHE B 1 58 ? 21.615 35.539 26.152 1.00 11.58 58 PHE B CA 1
ATOM 836 C C . PHE B 1 58 ? 21.944 36.789 27.006 1.00 12.11 58 PHE B C 1
ATOM 837 O O . PHE B 1 58 ? 22.196 36.718 28.212 1.00 15.15 58 PHE B O 1
ATOM 845 N N . ILE B 1 59 ? 21.879 37.923 26.335 1.00 10.89 59 ILE B N 1
ATOM 846 C CA . ILE B 1 59 ? 22.105 39.232 26.891 1.00 10.96 59 ILE B CA 1
ATOM 847 C C . ILE B 1 59 ? 21.193 40.145 26.117 1.00 15.05 59 ILE B C 1
ATOM 848 O O . ILE B 1 59 ? 21.266 40.211 24.889 1.00 14.32 59 ILE B O 1
ATOM 853 N N . VAL B 1 60 ? 20.336 40.833 26.824 1.00 16.89 60 VAL B N 1
ATOM 854 C CA . VAL B 1 60 ? 19.417 41.723 26.189 1.00 21.75 60 VAL B CA 1
ATOM 855 C C . VAL B 1 60 ? 20.103 42.691 25.296 1.00 19.61 60 VAL B C 1
ATOM 85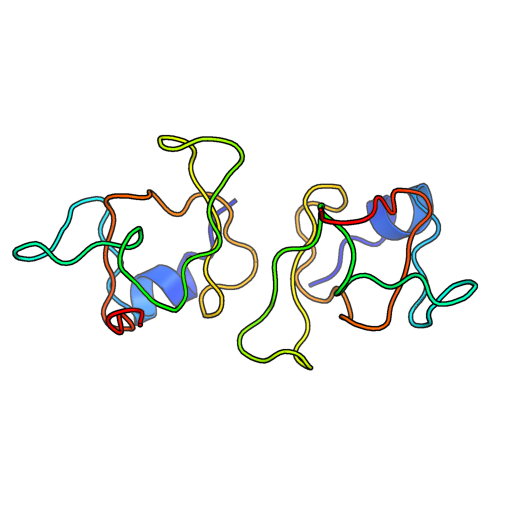6 O O . VAL B 1 60 ? 21.032 43.360 25.729 1.00 24.73 60 VAL B O 1
ATOM 860 N N . LYS B 1 61 ? 19.690 42.825 24.050 1.00 19.45 61 LYS B N 1
ATOM 861 C CA . LYS B 1 61 ? 20.444 43.819 23.315 1.00 24.24 61 LYS B CA 1
ATOM 862 C C . LYS B 1 61 ? 19.966 45.246 23.581 1.00 51.19 61 LYS B C 1
ATOM 863 O O . LYS B 1 61 ? 18.820 45.447 23.972 1.00 45.29 61 LYS B O 1
ATOM 869 N N . LYS B 1 62 ? 20.857 46.264 23.380 1.00 42.03 62 LYS B N 1
ATOM 870 C CA . LYS B 1 62 ? 20.499 47.710 23.607 1.00 100.00 62 LYS B CA 1
ATOM 871 C C . LYS B 1 62 ? 19.784 48.349 22.385 1.00 100.00 62 LYS B C 1
ATOM 872 O O . LYS B 1 62 ? 19.527 49.576 22.348 1.00 100.00 62 LYS B O 1
#

Organism: Rhodocyclus tenuis (NCBI:txid1066)

Radius of gyration: 14.59 Å; Cα contacts (8 Å, |Δi|>4): 271; chains: 2; bounding box: 35×28×34 Å

Foldseek 3Di:
DFQVVQCVVFVKDQAADPPFFQLQFPQWDDDPDLQAFADGNSGPPGRRGGRRMDTNPGDGDD/DFQVVQCVVFVKFQAADPPHFLLQFPQWDDDPDDQAFADGNRGPPGGRHGRRMDTNVGDGDD

CATH classification: 4.10.490.10

B-factor: mean 19.75, std 17.33, range [4.13, 100.0]

Secondary structure (DSSP, 8-state):
---HHHHHHTT-BSS-BTTB-GGGBTTEE--SSTTS-BEETTSTT---B-TT-B-TT--B--/---HHHHHHTT-BSS-BTTB-GGGBTTEE--SSTTS-BEETTSTT---B-TT-B-TT--B--

Nearest PDB structures (foldseek):
  1isu-assembly1_B  TM=1.016E+00  e=1.933E-12  Rhodocyclus tenuis
  3h31-assembly1_A  TM=8.714E-01  e=1.623E-04  Rhodothermus marinus
  1pij-assembly1_A  TM=7.651E-01  e=2.813E-02  Halorhodospira halophila
  2hip-assembly1_B  TM=7.978E-01  e=2.824E-01  Halorhodospira halophila
  5vmk-assembly1_A  TM=2.031E-01  e=6.395E+00  Acinetobacter baumannii

InterPro domains:
  IPR000170 High potential iron-sulphur protein [PF01355] (11-59)
  IPR000170 High potential iron-sulphur protein [PS51373] (1-62)
  IPR036369 High potential iron-sulphur protein superfamily [G3DSA:4.10.490.10] (1-62)
  IPR036369 High potential iron-sulphur protein superfamily [SSF57652] (2-61)